Protein AF-A0A3P6TMR9-F1 (afdb_monomer)

Structure (mmCIF, N/CA/C/O backbone):
data_AF-A0A3P6TMR9-F1
#
_entry.id   AF-A0A3P6TMR9-F1
#
loop_
_atom_site.group_PDB
_atom_site.id
_atom_site.type_symbol
_atom_site.label_atom_id
_atom_site.label_alt_id
_atom_site.label_comp_id
_atom_site.label_asym_id
_atom_site.label_entity_id
_atom_site.label_seq_id
_atom_site.pdbx_PDB_ins_code
_atom_site.Cartn_x
_atom_site.Cartn_y
_atom_site.Cartn_z
_atom_site.occupancy
_atom_site.B_iso_or_equiv
_atom_site.auth_seq_id
_atom_site.auth_comp_id
_atom_site.auth_asym_id
_atom_site.auth_atom_id
_atom_site.pdbx_PDB_model_num
ATOM 1 N N . MET A 1 1 ? 25.881 13.322 -24.544 1.00 70.75 1 MET A N 1
ATOM 2 C CA . MET A 1 1 ? 25.410 12.292 -23.593 1.00 70.75 1 MET A CA 1
ATOM 3 C C . MET A 1 1 ? 24.243 11.572 -24.233 1.00 70.75 1 MET A C 1
ATOM 5 O O . MET A 1 1 ? 23.348 12.251 -24.713 1.00 70.75 1 MET A O 1
ATOM 9 N N . THR A 1 2 ? 24.267 10.241 -24.266 1.00 92.75 2 THR A N 1
ATOM 10 C CA . THR A 1 2 ? 23.165 9.431 -24.805 1.00 92.75 2 THR A CA 1
ATOM 11 C C . THR A 1 2 ? 22.580 8.630 -23.657 1.00 92.75 2 THR A C 1
ATOM 13 O O . THR A 1 2 ? 23.326 7.941 -22.958 1.00 92.75 2 THR A O 1
ATOM 16 N N . ILE A 1 3 ? 21.272 8.748 -23.436 1.00 93.75 3 ILE A N 1
ATOM 17 C CA . ILE A 1 3 ? 20.571 7.949 -22.430 1.00 93.75 3 ILE A CA 1
ATOM 18 C C . ILE A 1 3 ? 20.634 6.481 -22.863 1.00 93.75 3 ILE A C 1
ATOM 20 O O . ILE A 1 3 ? 20.347 6.162 -24.015 1.00 93.75 3 ILE A O 1
ATOM 24 N N . LYS A 1 4 ? 21.052 5.602 -21.947 1.00 96.44 4 LYS A N 1
ATOM 25 C CA . LYS A 1 4 ? 21.203 4.158 -22.201 1.00 96.44 4 LYS A CA 1
ATOM 26 C C . LYS A 1 4 ? 20.103 3.310 -21.570 1.00 96.44 4 LYS A C 1
ATOM 28 O O . LYS A 1 4 ? 19.927 2.167 -21.969 1.00 96.44 4 LYS A O 1
ATOM 33 N N . ALA A 1 5 ? 19.394 3.859 -20.590 1.00 96.56 5 ALA A N 1
ATOM 34 C CA . ALA A 1 5 ? 18.287 3.204 -19.918 1.00 96.56 5 ALA A CA 1
ATOM 35 C C . ALA A 1 5 ? 17.337 4.256 -19.345 1.00 96.56 5 ALA A C 1
ATOM 37 O O . ALA A 1 5 ? 17.766 5.352 -18.978 1.00 96.56 5 ALA A O 1
ATOM 38 N N . VAL A 1 6 ? 16.063 3.885 -19.254 1.00 95.31 6 VAL A N 1
ATOM 39 C CA . VAL A 1 6 ? 15.029 4.619 -18.527 1.00 95.31 6 VAL A CA 1
ATOM 40 C C . VAL A 1 6 ? 14.349 3.615 -17.605 1.00 95.31 6 VAL A C 1
ATOM 42 O O . VAL A 1 6 ? 14.024 2.512 -18.040 1.00 95.31 6 VAL A O 1
ATOM 45 N N . ILE A 1 7 ? 14.191 3.983 -16.338 1.00 96.31 7 ILE A N 1
ATOM 46 C CA . ILE A 1 7 ? 13.533 3.165 -15.320 1.00 96.31 7 ILE A CA 1
ATOM 47 C C . ILE A 1 7 ? 12.218 3.855 -14.989 1.00 96.31 7 ILE A C 1
ATOM 49 O O . ILE A 1 7 ? 12.199 5.064 -14.760 1.00 96.31 7 ILE A O 1
ATOM 53 N N . PHE A 1 8 ? 11.142 3.081 -14.982 1.00 96.62 8 PHE A N 1
ATOM 54 C CA . PHE A 1 8 ? 9.817 3.548 -14.612 1.00 96.62 8 PHE A CA 1
ATOM 55 C C . PHE A 1 8 ? 9.382 2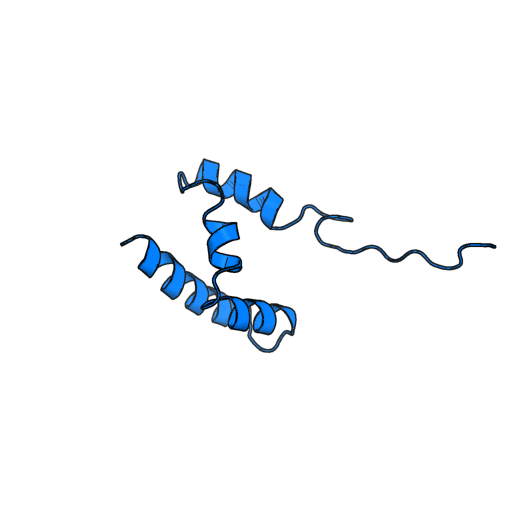.816 -13.353 1.00 96.62 8 PHE A C 1
ATOM 57 O O . PHE A 1 8 ? 9.534 1.597 -13.266 1.00 96.62 8 PHE A O 1
ATOM 64 N N . ASP A 1 9 ? 8.849 3.570 -12.399 1.00 94.00 9 ASP A N 1
ATOM 65 C CA . ASP A 1 9 ? 8.089 2.990 -11.301 1.00 94.00 9 ASP A CA 1
ATOM 66 C C . ASP A 1 9 ? 6.774 2.413 -11.840 1.00 94.00 9 ASP A C 1
ATOM 68 O O . ASP A 1 9 ? 6.283 2.806 -12.901 1.00 94.00 9 ASP A O 1
ATOM 72 N N . MET A 1 10 ? 6.199 1.464 -11.121 1.00 93.44 10 MET A N 1
ATOM 73 C CA . MET A 1 10 ? 4.907 0.908 -11.466 1.00 93.44 10 MET A CA 1
ATOM 74 C C . MET A 1 10 ? 3.790 1.835 -10.972 1.00 93.44 10 MET A C 1
ATOM 76 O O . MET A 1 10 ? 3.061 2.401 -11.788 1.00 93.44 10 MET A O 1
ATOM 80 N N . GLY A 1 11 ? 3.682 2.032 -9.655 1.00 90.56 11 GLY A N 1
ATOM 81 C CA . GLY A 1 11 ? 2.611 2.814 -9.034 1.00 90.56 11 GLY A CA 1
ATOM 82 C C . GLY A 1 11 ? 2.791 4.320 -9.225 1.00 90.56 11 GLY A C 1
ATOM 83 O O . GLY A 1 11 ? 3.842 4.872 -8.936 1.00 90.56 11 GLY A O 1
ATOM 84 N N . GLY A 1 12 ? 1.761 5.008 -9.716 1.00 89.94 12 GLY A N 1
ATOM 85 C CA . GLY A 1 12 ? 1.792 6.455 -9.960 1.00 89.94 12 GLY A CA 1
ATOM 86 C C . GLY A 1 12 ? 2.572 6.892 -11.208 1.00 89.94 12 GLY A C 1
ATOM 87 O O . GLY A 1 12 ? 2.635 8.091 -11.480 1.00 89.94 12 GLY A O 1
ATOM 88 N N . VAL A 1 13 ? 3.142 5.955 -11.977 1.00 94.62 13 VAL A N 1
ATOM 89 C CA . VAL A 1 13 ? 3.857 6.238 -13.236 1.00 94.62 13 VAL A CA 1
ATOM 90 C C . VAL A 1 13 ? 3.313 5.395 -14.387 1.00 94.62 13 VAL A C 1
ATOM 92 O O . VAL A 1 13 ? 2.785 5.957 -15.345 1.00 94.62 13 VAL A O 1
ATOM 95 N N . LEU A 1 14 ? 3.435 4.064 -14.323 1.00 95.38 14 LEU A N 1
ATOM 96 C CA . LEU A 1 14 ? 2.896 3.173 -15.361 1.00 95.38 14 LEU A CA 1
ATOM 97 C C . LEU A 1 14 ? 1.420 2.838 -15.130 1.00 95.38 14 LEU A C 1
ATOM 99 O O . LEU A 1 14 ? 0.673 2.668 -16.092 1.00 95.38 14 LEU A O 1
ATOM 103 N N . ILE A 1 15 ? 1.012 2.745 -13.865 1.00 92.38 15 ILE A N 1
ATOM 104 C CA . ILE A 1 15 ? -0.376 2.566 -13.430 1.00 92.38 15 ILE A CA 1
ATOM 105 C C . ILE A 1 15 ? -0.737 3.630 -12.392 1.00 92.38 15 ILE A C 1
ATOM 107 O O . ILE A 1 15 ? 0.140 4.298 -11.845 1.00 92.38 15 ILE A O 1
ATOM 111 N N . GLU A 1 16 ? -2.027 3.799 -12.114 1.00 90.38 16 GLU A N 1
ATOM 112 C CA . GLU A 1 16 ? -2.479 4.711 -11.062 1.00 90.38 16 GLU A CA 1
ATOM 113 C C . GLU A 1 16 ? -1.936 4.290 -9.686 1.00 90.38 16 GLU A C 1
ATOM 115 O O . GLU A 1 16 ? -1.735 3.105 -9.413 1.00 90.38 16 GLU A O 1
ATOM 120 N N . SER A 1 17 ? -1.648 5.266 -8.821 1.00 90.56 17 SER A N 1
ATOM 121 C CA . SER A 1 17 ? -1.215 4.978 -7.455 1.00 90.56 17 SER A CA 1
ATOM 122 C C . SER A 1 17 ? -2.391 4.483 -6.606 1.00 90.56 17 SER A C 1
ATOM 124 O O . SER A 1 17 ? -3.530 4.907 -6.828 1.00 90.56 17 SER A O 1
ATOM 126 N N . PRO A 1 18 ? -2.137 3.676 -5.560 1.00 88.06 18 PRO A N 1
ATOM 127 C CA . PRO A 1 18 ? -3.181 3.275 -4.616 1.00 88.06 18 PRO A CA 1
ATOM 128 C C . PRO A 1 18 ? -3.961 4.469 -4.048 1.00 88.06 18 PRO A C 1
ATOM 130 O O . PRO A 1 18 ? -5.185 4.437 -3.979 1.00 88.06 18 PRO A O 1
ATOM 133 N N . SER A 1 19 ? -3.269 5.574 -3.749 1.00 85.56 19 SER A N 1
ATOM 134 C CA . SER A 1 19 ? -3.890 6.808 -3.253 1.00 85.56 19 SER A CA 1
ATOM 135 C C . SER A 1 19 ? -4.891 7.445 -4.224 1.00 85.56 19 SER A C 1
ATOM 137 O O . SER A 1 19 ? -5.860 8.045 -3.767 1.00 85.56 19 SER A O 1
ATOM 139 N N . GLY A 1 20 ? -4.695 7.309 -5.540 1.00 85.62 20 GLY A N 1
ATOM 140 C CA . GLY A 1 20 ? -5.668 7.755 -6.541 1.00 85.62 20 GLY A CA 1
ATOM 141 C C . GLY A 1 20 ? -6.931 6.894 -6.517 1.00 85.62 20 GLY A C 1
ATOM 142 O O . GLY A 1 20 ? -8.042 7.418 -6.423 1.00 85.62 20 GLY A O 1
ATOM 143 N N . MET A 1 21 ? -6.753 5.569 -6.475 1.00 87.56 21 MET A N 1
ATOM 144 C CA . MET A 1 21 ? -7.861 4.607 -6.415 1.00 87.56 21 MET A CA 1
ATOM 145 C C . MET A 1 21 ? -8.703 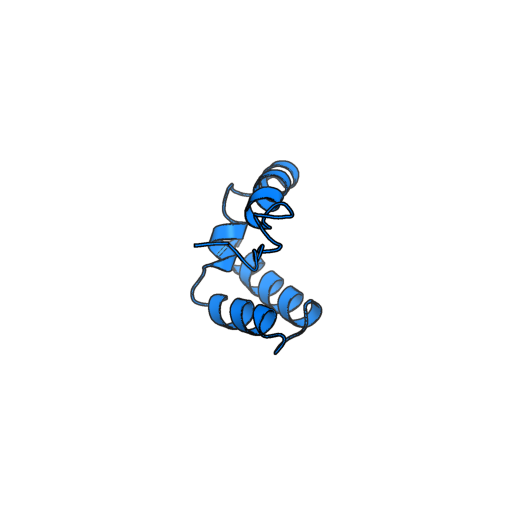4.768 -5.140 1.00 87.56 21 MET A C 1
ATOM 147 O O . MET A 1 21 ? -9.933 4.699 -5.189 1.00 87.56 21 MET A O 1
ATOM 151 N N . TRP A 1 22 ? -8.059 5.033 -4.001 1.00 90.38 22 TRP A N 1
ATOM 152 C CA . TRP A 1 22 ? -8.740 5.184 -2.715 1.00 90.38 22 TRP A CA 1
ATOM 153 C C . TRP A 1 22 ? -9.710 6.358 -2.676 1.00 90.38 22 TRP A C 1
ATOM 155 O O . TRP A 1 22 ? -10.765 6.223 -2.074 1.00 90.38 22 TRP A O 1
ATOM 165 N N . ILE A 1 23 ? -9.431 7.471 -3.360 1.00 86.88 23 ILE A N 1
ATOM 166 C CA . ILE A 1 23 ? -10.343 8.629 -3.378 1.00 86.88 23 ILE A CA 1
ATOM 167 C C . ILE A 1 23 ? -11.717 8.243 -3.955 1.00 86.88 23 ILE A C 1
ATOM 169 O O . ILE A 1 23 ? -12.757 8.686 -3.454 1.00 86.88 23 ILE A O 1
ATOM 173 N N . GLY A 1 24 ? -11.728 7.407 -5.000 1.00 87.44 24 GLY A N 1
ATOM 174 C CA . GLY A 1 24 ? -12.960 6.859 -5.569 1.00 87.44 24 GLY A CA 1
ATOM 175 C C . GLY A 1 24 ? -13.664 5.929 -4.584 1.00 87.44 24 GLY A C 1
ATOM 176 O O . GLY A 1 24 ? -14.843 6.115 -4.292 1.00 87.44 24 GLY A O 1
ATOM 177 N N . MET A 1 25 ? -12.912 5.000 -3.988 1.00 89.94 25 MET A N 1
ATOM 178 C CA . MET A 1 25 ? -13.445 4.055 -3.002 1.00 89.94 25 MET A CA 1
ATOM 179 C C . MET A 1 25 ? -14.032 4.746 -1.767 1.00 89.94 25 MET A C 1
ATOM 181 O O . MET A 1 25 ? -15.102 4.360 -1.311 1.00 89.94 25 MET A O 1
ATOM 185 N N . GLU A 1 26 ? -13.370 5.772 -1.231 1.00 91.69 26 GLU A N 1
ATOM 186 C CA . GLU A 1 26 ? -13.847 6.531 -0.071 1.00 91.69 26 GLU A CA 1
ATOM 187 C C . GLU A 1 26 ? -15.191 7.202 -0.365 1.00 91.69 26 GLU A C 1
ATOM 189 O O . GLU A 1 26 ? -16.102 7.182 0.465 1.00 91.69 26 GLU A O 1
ATOM 194 N N . THR A 1 27 ? -15.336 7.732 -1.583 1.00 90.44 27 THR A N 1
ATOM 195 C CA . THR A 1 27 ? -16.587 8.330 -2.060 1.00 90.44 27 THR A CA 1
ATOM 196 C C . THR A 1 27 ? -17.695 7.280 -2.166 1.00 90.44 27 THR A C 1
ATOM 198 O O . THR A 1 27 ? -18.799 7.500 -1.663 1.00 90.44 27 THR A O 1
ATOM 201 N N . ASP A 1 28 ? -17.398 6.128 -2.769 1.00 93.06 28 ASP A N 1
ATOM 202 C CA . ASP A 1 28 ? -18.366 5.047 -2.986 1.00 93.06 28 ASP A CA 1
ATOM 203 C C . ASP A 1 28 ? -18.814 4.391 -1.670 1.00 93.06 28 ASP A C 1
ATOM 205 O O . ASP A 1 28 ? -19.997 4.096 -1.477 1.00 93.06 28 ASP A O 1
ATOM 209 N N . LEU A 1 29 ? -17.878 4.211 -0.734 1.00 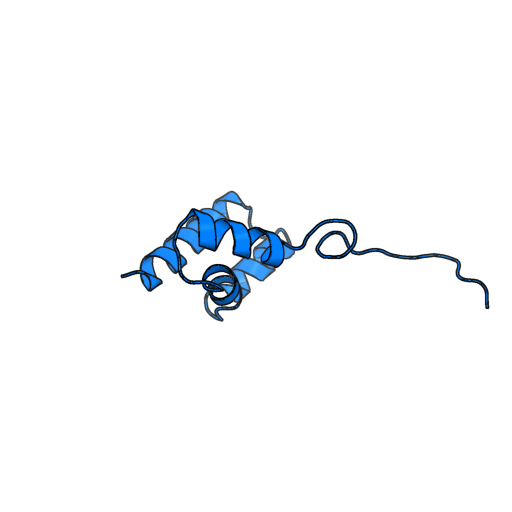89.94 29 LEU A N 1
ATOM 210 C CA . LEU A 1 29 ? -18.109 3.624 0.588 1.00 89.94 29 LEU A CA 1
ATOM 211 C C . LEU A 1 29 ? -18.626 4.637 1.620 1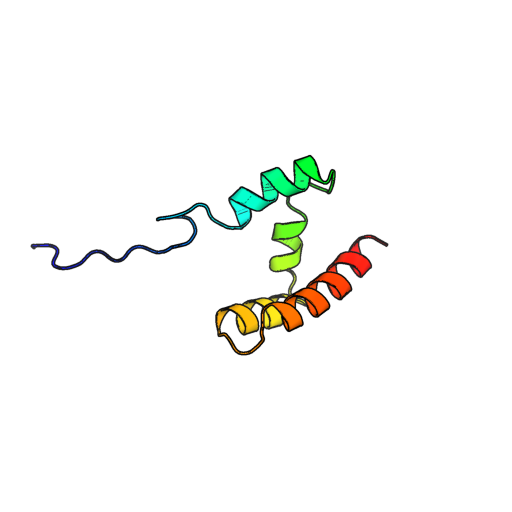.00 89.94 29 LEU A C 1
ATOM 213 O O . LEU A 1 29 ? -18.975 4.239 2.731 1.00 89.94 29 LEU A O 1
ATOM 217 N N . LYS A 1 30 ? -18.724 5.923 1.255 1.00 91.12 30 LYS A N 1
ATOM 218 C CA . LYS A 1 30 ? -19.169 7.028 2.125 1.00 91.12 30 LYS A CA 1
ATOM 219 C C . LYS A 1 30 ? -18.363 7.140 3.422 1.00 91.12 30 LYS A C 1
ATOM 221 O O . LYS A 1 30 ? -18.931 7.406 4.481 1.00 91.12 30 LYS A O 1
ATOM 226 N N . ILE A 1 31 ? -17.055 6.936 3.328 1.00 88.62 31 ILE A N 1
ATOM 227 C CA . ILE A 1 31 ? -16.113 7.188 4.422 1.00 88.62 31 ILE A CA 1
ATOM 228 C C . ILE A 1 31 ? -15.411 8.532 4.219 1.00 88.62 31 ILE A C 1
ATOM 230 O O . ILE A 1 31 ? -15.477 9.131 3.143 1.00 88.62 31 ILE A O 1
ATOM 234 N N . ASP A 1 32 ? -14.762 9.027 5.270 1.00 90.06 32 ASP A N 1
ATOM 235 C CA . ASP A 1 32 ? -14.122 10.338 5.244 1.00 90.06 32 ASP A CA 1
ATOM 236 C C . ASP A 1 32 ? -13.017 10.398 4.187 1.00 90.06 32 ASP A C 1
ATOM 238 O O . ASP A 1 32 ? -12.153 9.523 4.094 1.00 90.06 32 ASP A O 1
ATOM 242 N N . LYS A 1 33 ? -13.026 11.465 3.387 1.00 90.00 33 LYS A N 1
ATOM 243 C CA . LYS A 1 33 ? -12.040 11.656 2.325 1.00 90.00 33 LYS A CA 1
ATOM 244 C C . LYS A 1 33 ? -10.629 11.775 2.907 1.00 90.00 33 LYS A C 1
ATOM 246 O O .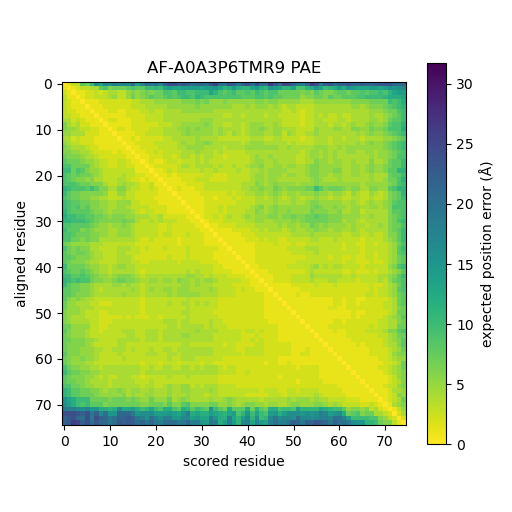 LYS A 1 33 ? -10.370 12.634 3.749 1.00 90.00 33 LYS A O 1
ATOM 251 N N . GLY A 1 34 ? -9.703 10.984 2.380 1.00 88.88 34 GLY A N 1
ATOM 252 C CA . GLY A 1 34 ? -8.306 10.902 2.791 1.00 88.88 34 GLY A CA 1
ATOM 253 C C . GLY A 1 34 ? -8.064 10.063 4.046 1.00 88.88 34 GLY A C 1
ATOM 254 O O . GLY A 1 34 ? -6.914 9.976 4.478 1.00 88.88 34 GLY A O 1
ATOM 255 N N . SER A 1 35 ? -9.098 9.456 4.635 1.00 89.06 35 SER A N 1
ATOM 256 C CA . SER A 1 35 ? -8.967 8.631 5.842 1.00 89.06 35 SER A CA 1
ATOM 257 C C . SER A 1 35 ? -8.127 7.375 5.606 1.00 89.06 35 SER A C 1
ATOM 259 O O . SER A 1 35 ? -7.303 7.037 6.455 1.00 89.06 35 SER A O 1
ATOM 261 N N . LEU A 1 36 ? -8.236 6.736 4.434 1.00 89.25 36 LEU A N 1
ATOM 262 C CA . LEU A 1 36 ? -7.426 5.562 4.098 1.00 89.25 36 LEU A CA 1
ATOM 263 C C . LEU A 1 36 ? -5.947 5.932 3.969 1.00 89.25 36 LEU A C 1
ATOM 265 O O . LEU A 1 36 ? -5.081 5.272 4.539 1.00 89.25 36 LEU A O 1
ATOM 269 N N . PHE A 1 37 ? 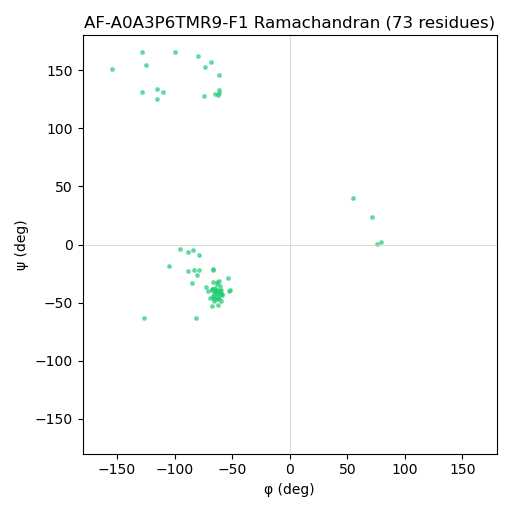-5.652 7.029 3.269 1.00 89.44 37 PHE A N 1
ATOM 270 C CA . PHE A 1 37 ? -4.278 7.510 3.130 1.00 89.44 37 PHE A CA 1
ATOM 271 C C . PHE A 1 37 ? -3.678 7.914 4.483 1.00 89.44 37 PHE A C 1
ATOM 273 O O . PHE A 1 37 ? -2.524 7.595 4.764 1.00 89.44 37 PHE A O 1
ATOM 280 N N . ALA A 1 38 ? -4.462 8.574 5.340 1.00 89.25 38 ALA A N 1
ATOM 281 C CA . ALA A 1 38 ? -4.032 8.939 6.686 1.00 89.25 38 ALA A CA 1
ATOM 282 C C . ALA A 1 38 ? -3.737 7.705 7.554 1.00 89.25 38 ALA A C 1
ATOM 284 O O . ALA A 1 38 ? -2.703 7.680 8.218 1.00 89.25 38 ALA A O 1
ATOM 285 N N . ALA A 1 39 ? -4.583 6.671 7.499 1.00 89.50 39 ALA A N 1
ATOM 286 C CA . ALA A 1 39 ? -4.365 5.424 8.229 1.00 89.50 39 ALA A CA 1
ATOM 287 C C . ALA A 1 39 ? -3.058 4.731 7.811 1.00 89.50 39 ALA A C 1
ATOM 289 O O . ALA A 1 39 ? -2.293 4.294 8.665 1.00 89.50 39 ALA A O 1
ATOM 290 N N . MET A 1 40 ? -2.747 4.701 6.511 1.00 89.38 40 MET A N 1
ATOM 291 C CA . MET A 1 40 ? -1.505 4.104 5.994 1.00 89.38 40 MET A CA 1
ATOM 292 C C . MET A 1 40 ? -0.236 4.863 6.418 1.00 89.38 40 MET A C 1
ATOM 294 O O . MET A 1 40 ? 0.853 4.293 6.420 1.00 89.38 40 MET A O 1
ATOM 298 N N . LEU A 1 41 ? -0.362 6.142 6.782 1.00 89.50 41 LEU A N 1
ATOM 299 C CA . LEU A 1 41 ? 0.735 6.960 7.305 1.00 89.50 41 LEU A CA 1
ATOM 300 C C . LEU A 1 41 ? 0.793 6.996 8.835 1.00 89.50 41 LEU A C 1
ATOM 302 O O . LEU A 1 41 ? 1.715 7.610 9.385 1.00 89.50 41 LEU A O 1
ATOM 306 N N . ASP A 1 42 ? -0.168 6.378 9.525 1.00 92.12 42 ASP A N 1
ATOM 307 C CA . ASP A 1 42 ? -0.197 6.382 10.980 1.00 92.12 42 ASP A CA 1
ATOM 308 C C . ASP A 1 42 ? 1.072 5.707 11.527 1.00 92.12 42 ASP A C 1
ATOM 310 O O . ASP A 1 42 ? 1.416 4.603 11.093 1.00 92.12 42 ASP A O 1
ATOM 314 N N . PRO A 1 43 ? 1.791 6.327 12.481 1.00 90.00 43 PRO A N 1
ATOM 315 C CA . PRO A 1 43 ? 3.010 5.754 13.044 1.00 90.00 43 PRO A CA 1
ATOM 316 C C . PRO A 1 43 ? 2.843 4.333 13.598 1.00 90.00 43 PRO A C 1
ATOM 318 O O . PRO A 1 43 ? 3.812 3.576 13.604 1.00 90.00 43 PRO A O 1
ATOM 321 N N . VAL A 1 44 ? 1.640 3.978 14.063 1.00 88.25 44 VAL A N 1
ATOM 322 C CA . VAL A 1 44 ? 1.317 2.647 14.588 1.00 88.25 44 VAL A CA 1
ATOM 323 C C . VAL A 1 44 ? 1.280 1.606 13.470 1.00 88.25 44 VAL A C 1
ATOM 325 O O . VAL A 1 44 ? 1.782 0.509 13.677 1.00 88.25 44 VAL A O 1
ATOM 328 N N . LEU A 1 45 ? 0.741 1.948 12.294 1.00 91.81 45 LEU A N 1
ATOM 329 C CA . LEU A 1 45 ? 0.656 1.045 11.137 1.00 91.81 45 LEU A CA 1
ATOM 330 C C . LEU A 1 45 ? 1.880 1.094 10.228 1.00 91.81 45 LEU A C 1
ATOM 332 O O . LEU A 1 45 ? 2.141 0.144 9.493 1.00 91.81 45 LEU A O 1
ATOM 336 N N . LYS A 1 46 ? 2.637 2.192 10.254 1.00 91.31 46 LYS A N 1
ATOM 337 C CA . LYS A 1 46 ? 3.730 2.442 9.313 1.00 91.31 46 LYS A CA 1
ATOM 338 C C . LYS A 1 46 ? 4.734 1.288 9.249 1.00 91.31 46 LYS A C 1
ATOM 340 O O . LYS A 1 46 ? 5.184 0.932 8.167 1.00 91.31 46 LYS A O 1
ATOM 345 N N . THR A 1 47 ? 5.066 0.695 10.395 1.00 93.12 47 THR A N 1
ATOM 346 C CA . THR A 1 47 ? 6.033 -0.416 10.452 1.00 93.12 47 THR A CA 1
ATOM 347 C C . THR A 1 47 ? 5.511 -1.652 9.717 1.00 93.12 47 THR A C 1
ATOM 349 O O . THR A 1 47 ? 6.272 -2.290 8.991 1.00 93.12 47 THR A O 1
ATOM 352 N N . ASP A 1 48 ? 4.219 -1.958 9.855 1.00 95.62 48 ASP A N 1
ATOM 353 C CA . ASP A 1 48 ? 3.576 -3.095 9.191 1.00 95.62 48 ASP A CA 1
ATOM 354 C C . ASP A 1 48 ? 3.398 -2.840 7.686 1.00 95.62 48 ASP A C 1
ATOM 356 O O . ASP A 1 48 ? 3.612 -3.743 6.880 1.00 95.62 48 ASP A O 1
ATOM 360 N N . VAL A 1 49 ? 3.093 -1.598 7.286 1.00 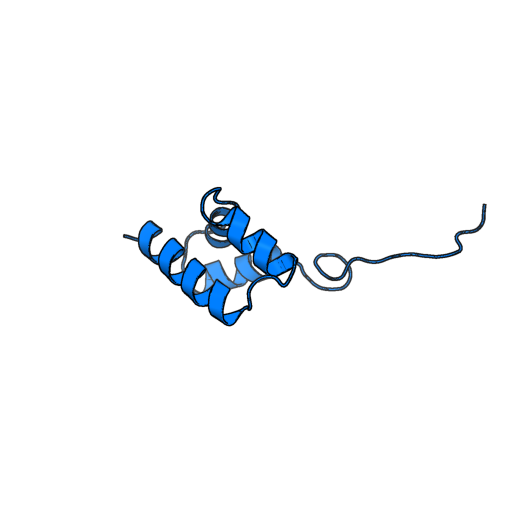94.12 49 VAL A N 1
ATOM 361 C CA . VAL A 1 49 ? 3.052 -1.192 5.868 1.00 94.12 49 VAL A CA 1
ATOM 362 C C . VAL A 1 49 ? 4.415 -1.407 5.210 1.00 94.12 49 VAL A C 1
ATOM 364 O O . VAL A 1 49 ? 4.508 -2.038 4.160 1.00 94.12 49 VAL A O 1
ATOM 367 N N . GLU A 1 50 ? 5.494 -0.941 5.839 1.00 94.69 50 GLU A N 1
ATOM 368 C CA . GLU A 1 50 ? 6.838 -1.133 5.294 1.00 94.69 50 GLU A CA 1
ATOM 369 C C . GLU A 1 50 ? 7.254 -2.618 5.303 1.00 94.69 50 GLU A C 1
ATOM 371 O O . GLU A 1 50 ? 7.980 -3.059 4.413 1.00 94.69 50 GLU A O 1
ATOM 376 N N . ALA A 1 51 ? 6.802 -3.410 6.284 1.00 96.62 51 ALA A N 1
ATOM 377 C CA . ALA A 1 51 ? 7.027 -4.857 6.307 1.00 96.62 51 ALA A CA 1
ATOM 378 C C . ALA A 1 51 ? 6.324 -5.560 5.133 1.00 96.62 51 ALA A C 1
ATOM 380 O O . ALA A 1 51 ? 6.919 -6.438 4.503 1.00 96.62 51 ALA A O 1
ATOM 381 N N . LEU A 1 52 ? 5.103 -5.137 4.783 1.00 96.62 52 LEU A N 1
ATOM 382 C CA . LEU A 1 52 ? 4.397 -5.611 3.591 1.00 96.62 52 LEU A CA 1
ATOM 383 C C . LEU A 1 52 ? 5.170 -5.254 2.313 1.00 96.62 52 LEU A C 1
ATOM 385 O O . LEU A 1 52 ? 5.382 -6.118 1.465 1.00 96.62 52 LEU A O 1
ATOM 389 N N . GLU A 1 53 ? 5.645 -4.012 2.185 1.00 93.62 53 GLU A N 1
ATOM 390 C CA . GLU A 1 53 ? 6.427 -3.569 1.018 1.00 93.62 53 GLU A CA 1
ATOM 391 C C . GLU A 1 53 ? 7.756 -4.328 0.868 1.00 93.62 53 GLU A C 1
ATOM 393 O O . GLU A 1 53 ? 8.207 -4.583 -0.251 1.00 93.62 53 GLU A O 1
ATOM 398 N N . ARG A 1 54 ? 8.375 -4.735 1.985 1.00 97.38 54 ARG A N 1
ATOM 399 C CA . ARG A 1 54 ? 9.572 -5.594 1.997 1.00 97.38 54 ARG A CA 1
ATOM 400 C C . ARG A 1 54 ? 9.264 -7.080 1.778 1.00 97.38 54 ARG A C 1
ATOM 402 O O . ARG A 1 54 ? 10.199 -7.858 1.590 1.00 97.38 54 ARG A O 1
ATOM 409 N N . GLY A 1 55 ? 7.991 -7.476 1.789 1.00 97.25 55 GLY A N 1
ATOM 410 C CA . GLY A 1 55 ? 7.561 -8.871 1.684 1.00 97.25 55 GLY A CA 1
ATOM 411 C C . GLY A 1 55 ? 7.848 -9.707 2.936 1.00 97.25 55 GLY A C 1
ATOM 412 O O . GLY A 1 55 ? 7.994 -10.922 2.837 1.00 97.25 55 GLY A O 1
ATOM 413 N N . GLU A 1 56 ? 7.972 -9.067 4.101 1.00 98.38 56 GLU A N 1
ATOM 414 C CA . GLU A 1 56 ? 8.186 -9.729 5.398 1.00 98.38 56 GLU A CA 1
ATOM 415 C C . GLU A 1 56 ? 6.885 -10.280 5.990 1.00 98.38 56 GLU A C 1
ATOM 417 O O . GLU A 1 56 ? 6.922 -11.251 6.744 1.00 98.38 56 GLU A O 1
ATOM 422 N N . ILE A 1 57 ? 5.752 -9.679 5.620 1.00 97.81 57 ILE A N 1
ATOM 423 C CA . ILE A 1 57 ? 4.406 -10.175 5.904 1.00 97.81 57 ILE A CA 1
ATOM 424 C C . ILE A 1 57 ? 3.618 -10.306 4.604 1.00 97.81 57 ILE A C 1
ATOM 426 O O . ILE A 1 57 ? 3.885 -9.632 3.605 1.00 97.81 57 ILE A O 1
ATOM 430 N N . THR A 1 58 ? 2.635 -11.190 4.621 1.00 98.00 58 THR A N 1
ATOM 431 C CA . THR A 1 58 ? 1.704 -11.396 3.516 1.00 98.00 58 THR A CA 1
ATOM 432 C C . THR A 1 58 ? 0.601 -10.338 3.505 1.00 98.00 58 THR A C 1
ATOM 434 O O . THR A 1 58 ? 0.325 -9.680 4.510 1.00 98.00 58 THR A O 1
ATOM 437 N N . ALA A 1 59 ? -0.079 -10.202 2.364 1.00 95.75 59 ALA A N 1
ATOM 438 C CA . ALA A 1 59 ? -1.256 -9.344 2.260 1.00 95.75 59 ALA A CA 1
ATOM 439 C C . ALA A 1 59 ? -2.380 -9.779 3.219 1.00 95.75 59 ALA A C 1
ATOM 441 O O . ALA A 1 59 ? -3.038 -8.919 3.792 1.00 95.75 59 ALA A O 1
ATOM 442 N N . ASP A 1 60 ? -2.558 -11.087 3.439 1.00 97.44 60 ASP A N 1
ATOM 443 C CA . ASP A 1 60 ? -3.583 -11.623 4.347 1.00 97.44 60 ASP A CA 1
ATOM 444 C C . ASP A 1 60 ? -3.283 -11.277 5.816 1.00 97.44 60 ASP A C 1
ATOM 446 O O . ASP A 1 60 ? -4.183 -10.948 6.589 1.00 97.44 60 ASP A O 1
ATOM 450 N N . GLU A 1 61 ? -2.007 -11.315 6.214 1.00 97.06 61 GLU A N 1
ATOM 451 C CA . GLU A 1 61 ? -1.580 -10.873 7.547 1.00 97.06 61 GLU A CA 1
ATOM 452 C C . GLU A 1 61 ? -1.781 -9.365 7.718 1.00 97.06 61 GLU A C 1
ATOM 454 O O . GLU A 1 61 ? -2.309 -8.923 8.742 1.00 97.06 61 GLU A O 1
ATOM 459 N N . PHE A 1 62 ? -1.412 -8.577 6.704 1.00 95.75 62 PHE A N 1
ATOM 460 C CA . PHE A 1 62 ? -1.603 -7.130 6.730 1.00 95.75 62 PHE A CA 1
ATOM 461 C C . PHE A 1 62 ? -3.086 -6.735 6.759 1.00 95.75 62 PHE A C 1
ATOM 463 O O . PHE A 1 62 ? -3.448 -5.824 7.497 1.00 95.75 62 PHE A O 1
ATOM 470 N N . ASP A 1 63 ? -3.957 -7.431 6.026 1.00 94.62 63 ASP A N 1
ATOM 471 C CA . ASP A 1 63 ? -5.402 -7.169 6.017 1.00 94.62 63 ASP A CA 1
ATOM 472 C C . ASP A 1 63 ? -6.012 -7.299 7.420 1.00 94.62 63 ASP A C 1
ATOM 474 O O . ASP A 1 63 ? -6.773 -6.433 7.866 1.00 94.62 63 ASP A O 1
ATOM 478 N N . LEU A 1 64 ? -5.606 -8.327 8.174 1.00 95.06 64 LEU A N 1
ATOM 479 C CA . LEU A 1 64 ? -6.034 -8.503 9.560 1.00 95.06 64 LEU A CA 1
ATOM 480 C C . LEU A 1 64 ? -5.556 -7.349 10.455 1.00 95.06 64 LEU A C 1
ATOM 482 O O . LEU A 1 64 ? -6.339 -6.830 11.256 1.00 95.06 64 LEU A O 1
ATOM 486 N N . ILE A 1 65 ? -4.288 -6.946 10.323 1.00 94.25 65 ILE A N 1
ATOM 487 C CA . ILE A 1 65 ? -3.687 -5.844 11.092 1.00 94.25 65 ILE A CA 1
ATOM 488 C C . ILE A 1 65 ? -4.411 -4.529 10.785 1.00 94.25 65 ILE A C 1
ATOM 490 O O . ILE A 1 65 ? -4.891 -3.850 11.700 1.00 94.25 65 ILE A O 1
ATOM 494 N N . PHE A 1 66 ? -4.547 -4.197 9.500 1.00 92.94 66 PHE A N 1
ATOM 495 C CA . PHE A 1 66 ? -5.192 -2.975 9.038 1.00 92.94 66 PHE A CA 1
ATOM 496 C C . PHE A 1 66 ? -6.656 -2.921 9.473 1.00 92.94 66 PHE A C 1
ATOM 498 O O . PHE A 1 66 ? -7.091 -1.922 10.041 1.00 92.94 66 PHE A O 1
ATOM 505 N N . THR A 1 67 ? -7.405 -4.015 9.310 1.00 90.75 67 THR A N 1
ATOM 506 C CA . THR A 1 67 ? -8.809 -4.105 9.735 1.00 90.75 67 THR A CA 1
ATOM 507 C C . THR A 1 67 ? -8.965 -3.854 11.235 1.00 90.75 67 THR A C 1
ATOM 509 O O . THR A 1 67 ? -9.864 -3.123 11.659 1.00 90.75 67 THR A O 1
ATOM 512 N N . GLN A 1 68 ? -8.090 -4.430 12.065 1.00 90.81 68 GLN A N 1
ATOM 513 C CA . GLN A 1 68 ? -8.122 -4.211 13.513 1.00 90.81 6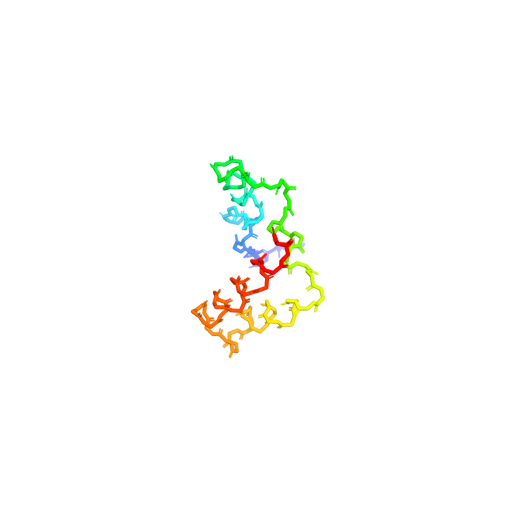8 GLN A CA 1
ATOM 514 C C . GLN A 1 68 ? -7.772 -2.773 13.896 1.00 90.81 68 GLN A C 1
ATOM 516 O O . GLN A 1 68 ? -8.357 -2.241 14.841 1.00 90.81 68 GLN A O 1
ATOM 521 N N . PHE A 1 69 ? -6.816 -2.159 13.202 1.00 89.69 69 PHE A N 1
ATOM 522 C CA . PHE A 1 69 ? -6.435 -0.771 13.428 1.00 89.69 69 PHE A CA 1
ATOM 523 C C . PHE A 1 69 ? -7.553 0.191 13.014 1.00 89.69 69 PHE A C 1
ATOM 525 O O . PHE A 1 69 ? -8.013 0.999 13.821 1.00 89.69 69 PHE A O 1
ATOM 532 N N . TYR A 1 70 ? -8.034 0.064 11.779 1.00 81.75 70 TYR A N 1
ATOM 533 C CA . TYR A 1 70 ? -8.972 1.002 11.175 1.00 81.75 70 TYR A CA 1
ATOM 534 C C . TYR A 1 70 ? -10.326 0.990 11.898 1.00 81.75 70 TYR A C 1
ATOM 536 O O . TYR A 1 70 ? -10.851 2.038 12.263 1.00 81.75 70 TYR A O 1
ATOM 544 N N . ASN A 1 71 ? -10.845 -0.193 12.247 1.00 80.88 71 ASN A N 1
ATOM 545 C CA . ASN A 1 71 ? -12.102 -0.310 12.998 1.00 80.88 71 ASN A CA 1
ATOM 546 C C . ASN A 1 71 ? -12.023 0.240 14.435 1.00 80.88 71 ASN A C 1
ATOM 548 O O . ASN A 1 71 ? -13.058 0.557 15.025 1.00 80.88 71 ASN A O 1
ATOM 552 N N . LYS A 1 72 ? -10.822 0.356 15.018 1.00 74.19 72 LYS A N 1
ATOM 553 C CA . LYS A 1 72 ? -10.629 1.004 16.325 1.00 74.19 72 LYS A CA 1
ATOM 554 C C . LYS A 1 72 ? -10.621 2.529 16.237 1.00 74.19 72 LYS A C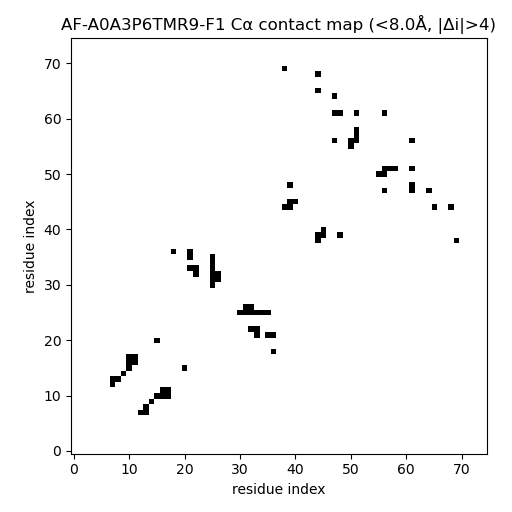 1
ATOM 556 O O . LYS A 1 72 ? -10.867 3.157 17.255 1.00 74.19 72 LYS A O 1
ATOM 561 N N . GLN A 1 73 ? -10.344 3.115 15.071 1.00 61.28 73 GLN A N 1
ATOM 562 C CA . GLN A 1 73 ? -10.418 4.568 14.872 1.00 61.28 73 GLN A CA 1
ATOM 563 C C . GLN A 1 73 ? -11.841 5.062 14.565 1.00 61.28 73 GLN A C 1
ATOM 565 O O . GLN A 1 73 ? -12.133 6.235 14.772 1.00 61.28 73 GLN A O 1
ATOM 570 N N . VAL A 1 74 ? -12.719 4.180 14.074 1.00 55.34 74 VAL A N 1
ATOM 571 C CA . VAL A 1 74 ? -14.108 4.505 13.690 1.00 55.34 74 VAL A CA 1
ATOM 572 C C . VAL A 1 74 ? -15.106 4.370 14.865 1.00 55.34 74 VAL A C 1
ATOM 574 O O . VAL A 1 74 ? -16.266 4.754 14.723 1.00 55.34 74 VAL A O 1
ATOM 577 N N . ASN A 1 75 ? -14.674 3.870 16.033 1.00 42.84 75 ASN A N 1
ATOM 578 C CA . ASN A 1 75 ? -15.460 3.835 17.283 1.00 42.84 75 ASN A CA 1
ATOM 579 C C . ASN A 1 75 ? -14.974 4.886 18.283 1.00 42.84 75 ASN A C 1
ATOM 581 O O . ASN A 1 75 ? -15.832 5.420 19.021 1.00 42.84 75 ASN A O 1
#

Organism: Cylicostephanus goldi (NCBI:txid71465)

pLDDT: mean 89.97, std 9.06, range [42.84, 98.38]

Mean predicted aligned error: 4.56 Å

Foldseek 3Di:
DDDPDDDFDVDVTVDDHPLVVVQVVCVVVVHDGCLVVVLCVPPVCVVVNVCVVVVVDDPVVSVVVSVVSSVVVVD

Secondary structure (DSSP, 8-state):
---------TBTTTB--HHHHHHHHHHHHTPPTTHHHHHHT-HHHHHHHHHHHTTSS-HHHHHHHHHHHHHHH--

Radius of gyration: 15.77 Å; Cα contacts (8 Å, |Δi|>4): 43; chains: 1; bounding box: 45×24×42 Å

Solvent-accessible surface area (backbone atoms only — not comparable to full-atom values): 4699 Å² total; per-residue (Å²): 139,77,89,88,79,85,87,77,58,56,69,64,66,74,41,79,28,71,72,62,55,44,57,56,49,26,61,76,69,70,48,67,84,62,49,69,63,50,52,62,65,30,80,86,44,33,63,58,51,52,31,41,76,71,62,76,45,52,71,72,60,47,48,55,52,51,52,57,51,54,59,61,74,78,109

Nearest PDB structures (foldseek):
  5mwa-assembly1_A  TM=8.428E-01  e=1.908E-01  Homo sapiens
  5als-assembly1_A  TM=7.873E-01  e=1.456E-01  Homo sapiens
  5aki-assembly1_A-2  TM=8.039E-01  e=2.677E-01  Homo sapiens
  5fp0-assembly1_A-2  TM=8.170E-01  e=3.065E-01  Homo sapiens
  5alj-assembly1_A-2  TM=7.942E-01  e=4.921E-01  Homo sapiens

InterPro domains:
  IPR023214 HAD superfamily [G3DSA:3.40.50.1000] (1-75)
  IPR036412 HAD-like superfamily [SSF56784] (1-71)
  IPR052898 Acyl-CoA dehydrogenase 10-like [PTHR47829] (3-72)

Sequence (75 aa):
MTIKAVIFDMGGVLIESPSGMWIGMETDLKIDKGSLFAAMLDPVLKTDVEALERGEITADEFDLIFTQFYNKQVN